Protein AF-A0AAD6YR42-F1 (afdb_monomer)

Sequence (110 aa):
MNEQLCRKCGLDLETPEHVFMLCDDPNTRAARWELREHLATDFRYALQLPVPRESASTVLRALIFHWDYVAPMARFIYAVAKAWQWFGNVLPTTFFEDEPGSDDDVDGTV

pLDDT: mean 81.68, std 19.81, range [39.56, 97.12]

Solvent-accessible surface area (backbone atoms only — not comparable to full-atom values): 6817 Å² total; per-residue (Å²): 131,89,83,52,56,21,83,74,71,66,78,49,68,59,38,71,41,35,59,69,51,58,44,79,34,68,67,37,43,50,38,48,52,54,44,30,51,51,34,37,71,80,66,70,38,81,66,69,78,85,48,53,79,90,45,22,58,58,54,51,48,56,44,67,74,32,76,89,34,41,65,60,46,51,52,35,52,45,58,44,54,48,73,35,62,54,94,86,41,65,58,74,83,72,86,76,65,79,76,91,75,82,83,78,79,81,82,78,82,130

Structure (mmCIF, N/CA/C/O backbone):
data_AF-A0AAD6YR42-F1
#
_entry.id   AF-A0AAD6YR42-F1
#
loop_
_atom_site.group_PDB
_atom_site.id
_atom_site.type_symbol
_atom_site.label_atom_id
_atom_site.label_alt_id
_atom_site.label_comp_id
_atom_site.label_asym_id
_atom_site.label_entity_id
_atom_site.label_seq_id
_atom_site.pdbx_PDB_ins_code
_atom_site.Cartn_x
_atom_site.Cartn_y
_atom_site.Cartn_z
_atom_site.occupancy
_atom_site.B_iso_or_equiv
_atom_site.auth_seq_id
_atom_site.auth_comp_id
_atom_site.auth_asym_id
_atom_site.auth_atom_id
_atom_site.pdbx_PDB_model_num
ATOM 1 N N . MET A 1 1 ? -8.832 -10.287 24.074 1.00 48.88 1 MET A N 1
ATOM 2 C CA . MET A 1 1 ? -7.618 -9.882 23.336 1.00 48.88 1 MET A CA 1
ATOM 3 C C . MET A 1 1 ? -7.594 -8.369 23.378 1.00 48.88 1 MET A C 1
ATOM 5 O O . MET A 1 1 ? -8.635 -7.791 23.107 1.00 48.88 1 MET A O 1
ATOM 9 N N . ASN A 1 2 ? -6.497 -7.737 23.800 1.00 60.69 2 ASN A N 1
ATOM 10 C CA . ASN A 1 2 ? -6.406 -6.280 23.699 1.00 60.69 2 ASN A CA 1
ATOM 11 C C . ASN A 1 2 ? -6.294 -5.930 22.217 1.00 60.69 2 ASN A C 1
ATOM 13 O O . ASN A 1 2 ? -5.347 -6.344 21.553 1.00 60.69 2 ASN A O 1
ATOM 17 N N . GLU A 1 3 ? -7.297 -5.230 21.711 1.00 81.12 3 GLU A N 1
ATOM 18 C CA . GLU A 1 3 ? -7.315 -4.702 20.357 1.00 81.12 3 GLU A CA 1
ATOM 19 C C . GLU A 1 3 ? -6.274 -3.584 20.253 1.00 81.12 3 GLU A C 1
ATOM 21 O O . GLU A 1 3 ? -6.358 -2.564 20.938 1.00 81.12 3 GLU A O 1
ATOM 26 N N . GLN A 1 4 ? -5.234 -3.814 19.452 1.00 86.44 4 GLN A N 1
ATOM 27 C CA . GLN A 1 4 ? -4.168 -2.844 19.241 1.00 86.44 4 GLN A CA 1
ATOM 28 C C . GLN A 1 4 ? -4.621 -1.796 18.221 1.00 86.44 4 GLN A C 1
ATOM 30 O O . GLN A 1 4 ? -5.036 -2.146 17.119 1.00 86.44 4 GLN A O 1
ATOM 35 N N . LEU A 1 5 ? -4.511 -0.510 18.566 1.00 91.12 5 LEU A N 1
ATOM 36 C CA . LEU A 1 5 ? -4.676 0.577 17.601 1.00 91.12 5 LEU A CA 1
ATOM 37 C C . LEU A 1 5 ? -3.518 0.585 16.599 1.00 91.12 5 LEU A C 1
ATOM 39 O O . LEU A 1 5 ? -2.378 0.265 16.941 1.00 91.12 5 LEU A O 1
ATOM 43 N N . CYS A 1 6 ? -3.821 0.990 15.369 1.00 90.88 6 CYS A N 1
ATOM 44 C CA . CYS A 1 6 ? -2.870 1.113 14.277 1.00 90.88 6 CYS A CA 1
ATOM 45 C C . CYS A 1 6 ? -1.668 1.968 14.686 1.00 90.88 6 CYS A C 1
ATOM 47 O O . CYS A 1 6 ? -1.812 3.152 14.986 1.00 90.88 6 CYS A O 1
ATOM 49 N N . ARG A 1 7 ? -0.461 1.401 14.618 1.00 87.69 7 ARG A N 1
ATOM 50 C CA . ARG A 1 7 ? 0.795 2.092 14.967 1.00 87.69 7 ARG A CA 1
ATOM 51 C C . ARG A 1 7 ? 1.158 3.241 14.024 1.00 87.69 7 ARG A C 1
ATOM 53 O O . ARG A 1 7 ? 2.139 3.935 14.267 1.00 87.69 7 ARG A O 1
ATOM 60 N N . LYS A 1 8 ? 0.419 3.410 12.925 1.00 87.81 8 LYS A N 1
ATOM 61 C CA . LYS A 1 8 ? 0.606 4.496 11.957 1.00 87.81 8 LYS A CA 1
ATOM 62 C C . LYS A 1 8 ? -0.249 5.710 12.289 1.00 87.81 8 LYS A C 1
ATOM 64 O O . LYS A 1 8 ? 0.283 6.802 12.421 1.00 87.81 8 LYS A O 1
ATOM 69 N N . CYS A 1 9 ? -1.560 5.521 12.434 1.00 90.44 9 CYS A N 1
ATOM 70 C CA . CYS A 1 9 ? -2.484 6.634 12.658 1.00 90.44 9 CYS A CA 1
ATOM 71 C C . CYS A 1 9 ? -2.956 6.768 14.111 1.00 90.44 9 CYS A C 1
ATOM 73 O O . CYS A 1 9 ? -3.349 7.856 14.511 1.00 90.44 9 CYS A O 1
ATOM 75 N N . GLY A 1 10 ? -2.952 5.689 14.897 1.00 89.69 10 GLY A N 1
ATOM 76 C CA . GLY A 1 10 ? -3.498 5.664 16.256 1.00 89.69 10 GLY A CA 1
ATOM 77 C C . GLY A 1 10 ? -5.025 5.801 16.340 1.00 89.69 10 GLY A C 1
ATOM 78 O O . GLY A 1 10 ? -5.532 6.047 17.429 1.00 89.69 10 GLY A O 1
ATOM 79 N N . LEU A 1 11 ? -5.757 5.673 15.223 1.00 89.69 11 LEU A N 1
ATOM 80 C CA . LEU A 1 11 ? -7.201 5.959 15.148 1.00 89.69 11 LEU A CA 1
ATOM 81 C C . LEU A 1 11 ? -8.083 4.715 14.968 1.00 89.69 11 LEU A C 1
ATOM 83 O O . LEU A 1 11 ? -9.149 4.629 15.567 1.00 89.69 11 LEU A O 1
ATOM 87 N N . ASP A 1 12 ? -7.655 3.761 14.142 1.00 92.12 12 ASP A N 1
ATOM 88 C CA . ASP A 1 12 ? -8.395 2.530 13.828 1.00 92.12 12 ASP A CA 1
ATOM 89 C C . ASP A 1 12 ? -7.703 1.298 14.434 1.00 92.12 12 ASP A C 1
ATOM 91 O O . ASP A 1 12 ? -6.529 1.346 14.809 1.00 92.12 12 ASP A O 1
ATOM 95 N N . LEU A 1 13 ? -8.412 0.164 14.460 1.00 93.38 13 LEU A N 1
ATOM 96 C CA . LEU A 1 13 ? -7.839 -1.146 14.777 1.00 93.38 13 LEU A CA 1
ATOM 97 C C . LEU A 1 13 ? -6.692 -1.503 13.814 1.00 93.38 13 LEU A C 1
ATOM 99 O O . LEU A 1 13 ? -6.815 -1.358 12.595 1.00 93.38 13 LEU A O 1
ATOM 103 N N . GLU A 1 14 ? -5.589 -2.018 14.356 1.00 91.56 14 GLU A N 1
ATOM 104 C CA . GLU A 1 14 ? -4.468 -2.526 13.570 1.00 91.56 14 GLU A CA 1
ATOM 105 C C . GLU A 1 14 ? -4.848 -3.846 12.889 1.00 91.56 14 GLU A C 1
ATOM 107 O O . GLU A 1 14 ? -4.846 -4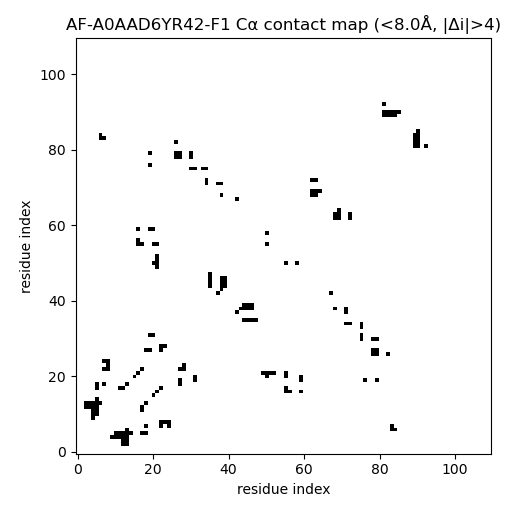.915 13.497 1.00 91.56 14 GLU A O 1
ATOM 112 N N . THR A 1 15 ? -5.154 -3.768 11.596 1.00 94.06 15 THR A N 1
ATOM 113 C CA . THR A 1 15 ? -5.287 -4.928 10.707 1.00 94.06 15 THR A CA 1
ATOM 114 C C . THR A 1 15 ? -4.414 -4.736 9.467 1.00 94.06 15 THR A C 1
ATOM 116 O O . THR A 1 15 ? -4.136 -3.588 9.101 1.00 94.06 15 THR A O 1
ATOM 119 N N . PRO A 1 16 ? -3.984 -5.811 8.779 1.00 93.62 16 PRO A N 1
ATOM 120 C CA . PRO A 1 16 ? -3.273 -5.684 7.507 1.00 93.62 16 PRO A CA 1
ATOM 121 C C . PRO A 1 16 ? -4.060 -4.860 6.483 1.00 93.62 16 PRO A C 1
ATOM 123 O O . PRO A 1 16 ? -3.493 -4.002 5.813 1.00 93.62 16 PRO A O 1
ATOM 126 N N . GLU A 1 17 ? -5.378 -5.056 6.401 1.00 95.62 17 GLU A N 1
ATOM 127 C CA . GLU A 1 17 ? -6.255 -4.267 5.538 1.00 95.62 17 GLU A CA 1
ATOM 128 C C . GLU A 1 17 ? -6.184 -2.782 5.874 1.00 95.62 17 GLU A C 1
ATOM 130 O O . GLU A 1 17 ? -6.034 -1.953 4.974 1.00 95.62 17 GLU A O 1
ATOM 135 N N . HIS A 1 18 ? -6.262 -2.441 7.163 1.00 95.69 18 HIS A N 1
ATOM 136 C CA . HIS A 1 18 ? -6.164 -1.057 7.579 1.00 95.69 18 HIS A CA 1
ATOM 137 C C . HIS A 1 18 ? -4.781 -0.493 7.254 1.00 95.69 18 HIS A C 1
ATOM 139 O O . HIS A 1 18 ? -4.688 0.465 6.494 1.00 95.69 18 HIS A O 1
ATOM 145 N N . VAL A 1 19 ? -3.712 -1.103 7.771 1.00 94.56 19 VAL A N 1
ATOM 146 C CA . VAL A 1 19 ? -2.340 -0.600 7.624 1.00 94.56 19 VAL A CA 1
ATOM 147 C C . VAL A 1 19 ? -1.968 -0.434 6.157 1.00 94.56 19 VAL A C 1
ATOM 149 O O . VAL A 1 19 ? -1.476 0.620 5.782 1.00 94.56 19 VAL A O 1
ATOM 152 N N . PHE A 1 20 ? -2.223 -1.431 5.313 1.00 95.19 20 PHE A N 1
ATOM 153 C CA . PHE A 1 20 ? -1.732 -1.404 3.940 1.00 95.19 20 PHE A CA 1
ATOM 154 C C . PHE A 1 20 ? -2.687 -0.705 2.977 1.00 95.19 20 PHE A C 1
ATOM 156 O O . PHE A 1 20 ? -2.224 0.046 2.123 1.00 95.19 20 PHE A O 1
ATOM 163 N N . MET A 1 21 ? -4.004 -0.874 3.112 1.00 96.06 21 MET A N 1
ATOM 164 C CA . MET A 1 21 ? -4.946 -0.405 2.087 1.00 96.06 21 MET A CA 1
ATOM 165 C C . MET A 1 21 ? -5.722 0.855 2.480 1.00 96.06 21 MET A C 1
ATOM 167 O O . MET A 1 21 ? -6.118 1.604 1.588 1.00 96.06 21 MET A O 1
ATOM 171 N N . LEU A 1 22 ? -5.935 1.110 3.777 1.00 96.25 22 LEU A N 1
ATOM 172 C CA . LEU A 1 22 ? -6.888 2.134 4.239 1.00 96.25 22 LEU A CA 1
ATOM 173 C C . LEU A 1 22 ? -6.264 3.272 5.051 1.00 96.25 22 LEU A C 1
ATOM 175 O O . LEU A 1 22 ? -6.826 4.361 5.093 1.00 96.25 22 LEU A O 1
ATOM 179 N N . CYS A 1 23 ? -5.132 3.041 5.712 1.00 94.88 23 CYS A N 1
ATOM 180 C CA . CYS A 1 23 ? -4.546 3.993 6.648 1.00 94.88 23 CYS A CA 1
ATOM 181 C C . CYS A 1 23 ? -4.108 5.268 5.920 1.00 94.88 23 CYS A C 1
ATOM 183 O O . CYS A 1 23 ? -3.369 5.185 4.937 1.00 94.88 23 CYS A O 1
ATOM 185 N N . ASP A 1 24 ? -4.542 6.436 6.394 1.00 94.00 24 ASP A N 1
ATOM 186 C CA . ASP A 1 24 ? -4.239 7.737 5.773 1.00 94.00 24 ASP A CA 1
ATOM 187 C C . ASP A 1 24 ? -2.970 8.406 6.332 1.00 94.00 24 ASP A C 1
ATOM 189 O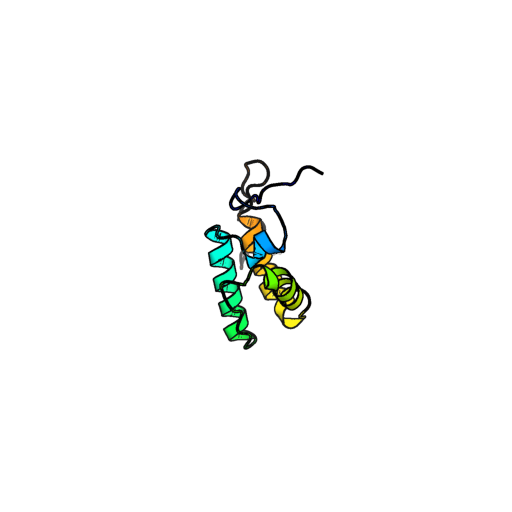 O . ASP A 1 24 ? -2.704 9.579 6.075 1.00 94.00 24 ASP A O 1
ATOM 193 N N . ASP A 1 25 ? -2.158 7.652 7.081 1.00 93.75 25 ASP A N 1
ATOM 194 C CA . ASP A 1 25 ? -0.804 8.071 7.445 1.00 93.75 25 ASP A CA 1
ATOM 195 C C . ASP A 1 25 ? -0.030 8.516 6.184 1.00 93.75 25 ASP A C 1
ATOM 197 O O . ASP A 1 25 ? -0.005 7.766 5.200 1.00 93.75 25 ASP A O 1
ATOM 201 N N . PRO A 1 26 ? 0.610 9.703 6.181 1.00 92.00 26 PRO A N 1
ATOM 202 C CA . PRO A 1 26 ? 1.246 10.262 4.990 1.00 92.00 26 PRO A CA 1
ATOM 203 C C . PRO A 1 26 ? 2.242 9.322 4.305 1.00 92.00 26 PRO A C 1
ATOM 205 O O . PRO A 1 26 ? 2.221 9.215 3.078 1.00 92.00 26 PRO A O 1
ATOM 208 N N . ASN A 1 27 ? 3.064 8.605 5.080 1.00 91.50 27 ASN A N 1
ATOM 209 C CA . ASN A 1 27 ? 4.064 7.678 4.539 1.00 91.50 27 ASN A CA 1
ATOM 210 C C . ASN A 1 27 ? 3.396 6.472 3.877 1.00 91.50 27 ASN A C 1
ATOM 212 O O . ASN A 1 27 ? 3.747 6.074 2.769 1.00 91.50 27 ASN A O 1
ATOM 216 N N . THR A 1 28 ? 2.388 5.915 4.543 1.00 94.00 28 THR A N 1
ATOM 217 C CA . THR A 1 28 ? 1.609 4.792 4.019 1.00 94.00 28 THR A CA 1
ATOM 218 C C . THR A 1 28 ? 0.852 5.182 2.749 1.00 94.00 28 THR A C 1
ATOM 220 O O . THR A 1 28 ? 0.817 4.425 1.777 1.00 94.00 28 THR A O 1
ATOM 223 N N . ARG A 1 29 ? 0.271 6.387 2.720 1.00 95.19 29 ARG A N 1
ATOM 224 C CA . ARG A 1 29 ? -0.404 6.920 1.537 1.00 95.19 29 ARG A CA 1
ATOM 225 C C . ARG A 1 29 ? 0.567 7.094 0.373 1.00 95.19 29 ARG A C 1
ATOM 227 O O . ARG A 1 29 ? 0.240 6.637 -0.717 1.00 95.19 29 ARG A O 1
ATOM 234 N N . ALA A 1 30 ? 1.731 7.705 0.591 1.00 94.75 30 ALA A N 1
ATOM 235 C CA . ALA A 1 30 ? 2.752 7.874 -0.445 1.00 94.75 30 ALA A CA 1
ATOM 236 C C . ALA A 1 30 ? 3.196 6.520 -1.025 1.00 94.75 30 ALA A C 1
ATOM 238 O O . ALA A 1 30 ? 3.111 6.318 -2.234 1.00 94.75 30 ALA A O 1
ATOM 239 N N . ALA A 1 31 ? 3.510 5.548 -0.162 1.00 95.75 31 ALA A N 1
ATOM 240 C CA . ALA A 1 31 ? 3.897 4.202 -0.584 1.00 95.75 31 ALA A CA 1
ATOM 241 C C . ALA A 1 31 ? 2.802 3.497 -1.414 1.00 95.75 31 ALA A C 1
ATOM 243 O O . ALA A 1 31 ? 3.106 2.787 -2.372 1.00 95.75 31 ALA A O 1
ATOM 244 N N . ARG A 1 32 ? 1.511 3.708 -1.101 1.00 96.44 32 ARG A N 1
ATOM 245 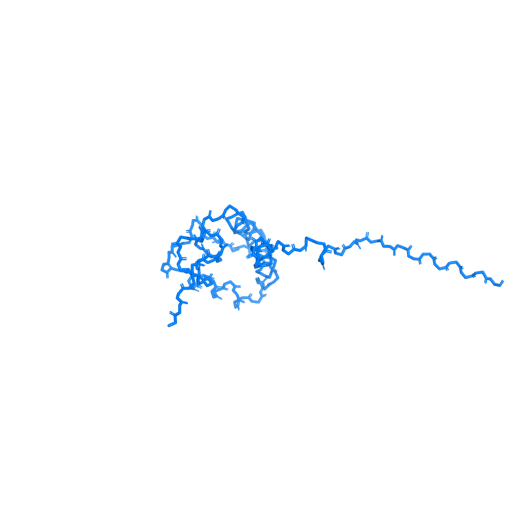C CA . ARG A 1 32 ? 0.405 3.188 -1.929 1.00 96.44 32 ARG A CA 1
ATOM 246 C C . ARG A 1 32 ? 0.346 3.831 -3.315 1.00 96.44 32 ARG A C 1
ATOM 248 O O . ARG A 1 32 ? 0.013 3.140 -4.277 1.00 96.44 32 ARG A O 1
ATOM 255 N N . TRP A 1 33 ? 0.615 5.133 -3.423 1.00 96.56 33 TRP A N 1
ATOM 256 C CA . TRP A 1 33 ? 0.650 5.817 -4.720 1.00 96.56 33 TRP A CA 1
ATOM 257 C C . TRP A 1 33 ? 1.807 5.311 -5.584 1.00 96.56 33 TRP A C 1
ATOM 259 O O . TRP A 1 33 ? 1.575 4.992 -6.747 1.00 96.56 33 TRP A O 1
ATOM 269 N N . GLU A 1 34 ? 2.993 5.121 -5.003 1.00 96.06 34 GLU A N 1
ATOM 270 C CA . GLU A 1 34 ? 4.143 4.519 -5.694 1.00 96.06 34 GLU A CA 1
ATOM 271 C C . GLU A 1 34 ? 3.852 3.084 -6.155 1.00 96.06 34 GLU A C 1
ATOM 273 O O . GLU A 1 34 ? 4.133 2.718 -7.296 1.00 96.06 34 GLU A O 1
ATOM 278 N N . LEU A 1 35 ? 3.226 2.264 -5.299 1.00 97.00 35 LEU A N 1
ATOM 279 C CA . LEU A 1 35 ? 2.785 0.921 -5.679 1.00 97.00 35 LEU A CA 1
ATOM 280 C C . LEU A 1 35 ? 1.824 0.973 -6.874 1.00 97.00 35 LEU A C 1
ATOM 282 O O . LEU A 1 35 ? 1.981 0.205 -7.820 1.00 97.00 35 LEU A O 1
ATOM 286 N N . ARG A 1 36 ? 0.836 1.878 -6.851 1.00 97.12 36 ARG A N 1
ATOM 287 C CA . ARG A 1 36 ? -0.110 2.051 -7.962 1.00 97.12 36 ARG A CA 1
ATOM 288 C C . ARG A 1 36 ? 0.613 2.395 -9.263 1.00 97.12 36 ARG A C 1
ATOM 290 O O . ARG A 1 36 ? 0.247 1.860 -10.304 1.00 97.12 36 ARG A O 1
ATOM 297 N N . GLU A 1 37 ? 1.601 3.280 -9.214 1.00 96.38 37 GLU A N 1
ATOM 298 C CA . GLU A 1 37 ? 2.355 3.709 -10.396 1.00 96.38 37 GLU A CA 1
ATOM 299 C C . GLU A 1 37 ? 3.210 2.584 -10.980 1.00 96.38 37 GLU A C 1
ATOM 301 O O . GLU A 1 37 ? 3.158 2.358 -12.192 1.00 96.38 37 GLU A O 1
ATOM 306 N N . HIS A 1 38 ? 3.906 1.816 -10.137 1.00 95.38 38 HIS A N 1
ATOM 307 C CA . HIS A 1 38 ? 4.635 0.623 -10.581 1.00 95.38 38 HIS A CA 1
ATOM 308 C C . HIS A 1 38 ? 3.698 -0.421 -11.198 1.00 95.38 38 HIS A C 1
ATOM 310 O O . HIS A 1 38 ? 3.950 -0.918 -12.293 1.00 95.38 38 HIS A O 1
ATOM 316 N N . LEU A 1 39 ? 2.575 -0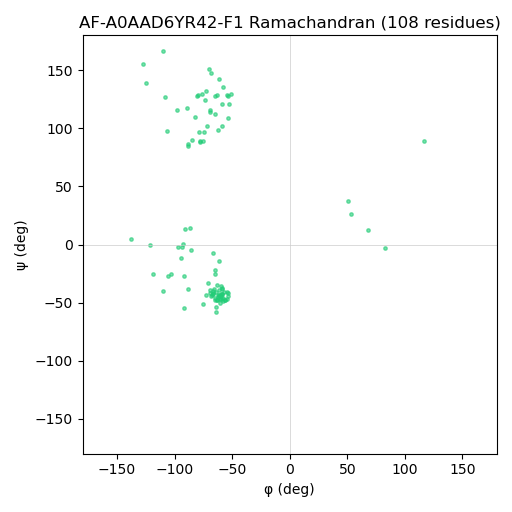.719 -10.537 1.00 96.38 39 LEU A N 1
ATOM 317 C CA . LEU A 1 39 ? 1.590 -1.673 -11.049 1.00 96.38 39 LEU A CA 1
ATOM 318 C C . LEU A 1 39 ? 0.995 -1.234 -12.394 1.00 96.38 39 LEU A C 1
ATOM 320 O O . LEU A 1 39 ? 0.815 -2.060 -13.291 1.00 96.38 39 LEU A O 1
ATOM 324 N N . ALA A 1 40 ? 0.725 0.061 -12.563 1.00 95.62 40 ALA A N 1
ATOM 325 C CA . ALA A 1 40 ? 0.193 0.596 -13.809 1.00 95.62 40 ALA A CA 1
ATOM 326 C C . ALA A 1 40 ? 1.220 0.547 -14.950 1.00 95.62 40 ALA A C 1
ATOM 328 O O . ALA A 1 40 ? 0.862 0.185 -16.071 1.00 95.62 40 ALA A O 1
ATOM 329 N N . THR A 1 41 ? 2.478 0.891 -14.664 1.00 94.44 41 THR A N 1
ATOM 330 C CA . THR A 1 41 ? 3.541 1.013 -15.673 1.00 94.44 41 THR A CA 1
ATOM 331 C C . THR A 1 41 ? 4.043 -0.350 -16.133 1.00 94.44 41 THR A C 1
ATOM 333 O O . THR A 1 41 ? 4.049 -0.633 -17.332 1.00 94.44 41 THR A O 1
ATOM 336 N N . ASP A 1 42 ? 4.392 -1.216 -15.185 1.00 93.31 42 ASP A N 1
ATOM 337 C CA . ASP A 1 42 ? 5.121 -2.451 -15.482 1.00 93.31 42 ASP A CA 1
ATOM 338 C C . ASP A 1 42 ? 4.177 -3.634 -15.723 1.00 93.31 42 ASP A C 1
ATOM 340 O O . ASP A 1 42 ? 4.489 -4.550 -16.483 1.00 93.31 42 ASP A O 1
ATOM 344 N N . PHE A 1 43 ? 2.985 -3.593 -15.118 1.00 92.19 43 PHE A N 1
ATOM 345 C CA . PHE A 1 43 ? 2.052 -4.721 -15.105 1.00 92.19 43 PHE A CA 1
ATOM 346 C C . PHE A 1 43 ? 0.686 -4.406 -15.722 1.00 92.19 43 PHE A C 1
ATOM 348 O O . PHE A 1 43 ? -0.182 -5.278 -15.778 1.00 92.19 43 PHE A O 1
ATOM 355 N N . ARG A 1 44 ? 0.470 -3.168 -16.197 1.00 92.88 44 ARG A N 1
ATOM 356 C CA . ARG A 1 44 ? -0.819 -2.682 -16.732 1.00 92.88 44 ARG A CA 1
ATOM 357 C C . ARG A 1 44 ? -1.993 -2.894 -15.766 1.00 92.88 44 ARG A C 1
ATOM 359 O O . ARG A 1 44 ? -3.145 -2.987 -16.193 1.00 92.88 44 ARG A O 1
ATOM 366 N N . TYR A 1 45 ? -1.713 -2.955 -14.466 1.00 92.38 45 TYR A N 1
ATOM 367 C CA . TYR A 1 45 ? -2.712 -3.135 -13.424 1.00 92.38 45 TYR A CA 1
ATOM 368 C C . TYR A 1 45 ? -3.095 -1.786 -12.812 1.00 92.38 45 TYR A C 1
ATOM 370 O O . TYR A 1 45 ? -2.289 -1.107 -12.176 1.00 92.38 45 TYR A O 1
ATOM 378 N N . ALA A 1 46 ? -4.358 -1.396 -12.979 1.00 92.44 46 ALA A N 1
ATOM 379 C CA . ALA A 1 46 ? -4.882 -0.139 -12.458 1.00 92.44 46 ALA A CA 1
ATOM 380 C C . ALA A 1 46 ? -5.420 -0.308 -11.027 1.00 92.44 46 ALA A C 1
ATOM 382 O O . ALA A 1 46 ? -6.618 -0.530 -10.825 1.00 92.44 46 ALA A O 1
ATOM 383 N N . LEU A 1 47 ? -4.544 -0.170 -10.026 1.00 94.31 47 LEU A N 1
ATOM 384 C CA . LEU A 1 47 ? -4.959 -0.134 -8.621 1.00 94.31 47 LEU A CA 1
ATOM 385 C C . LEU A 1 47 ? -5.814 1.119 -8.352 1.00 94.31 47 LEU A C 1
ATOM 387 O O . LEU A 1 47 ? -5.324 2.248 -8.391 1.00 94.31 47 LEU A O 1
ATOM 391 N N . GLN A 1 48 ? -7.099 0.914 -8.066 1.00 93.50 48 GLN A N 1
ATOM 392 C CA . GLN A 1 48 ? -8.022 1.996 -7.725 1.00 93.50 48 GLN A CA 1
ATOM 393 C C . GLN A 1 48 ? -7.741 2.503 -6.308 1.00 93.50 48 GLN A C 1
ATOM 395 O O . GLN A 1 48 ? -7.761 1.724 -5.357 1.00 93.50 48 GLN A O 1
ATOM 400 N N . LEU A 1 49 ? -7.493 3.807 -6.174 1.00 91.62 49 LEU A N 1
ATOM 401 C CA . LEU A 1 49 ? -7.297 4.488 -4.894 1.00 91.62 49 LEU A CA 1
ATOM 402 C C . LEU A 1 49 ? -8.290 5.662 -4.780 1.00 91.62 49 LEU A C 1
ATOM 404 O O . LEU A 1 49 ? -8.460 6.385 -5.763 1.00 91.62 49 LEU A O 1
ATOM 408 N N . PRO A 1 50 ? -8.902 5.898 -3.604 1.00 91.50 50 PRO A N 1
ATOM 409 C CA . PRO A 1 50 ? -8.797 5.094 -2.384 1.00 91.50 50 PRO A CA 1
ATOM 410 C C . PRO A 1 50 ? -9.505 3.736 -2.519 1.00 91.50 50 PRO A C 1
ATOM 412 O O . PRO A 1 50 ? -10.477 3.601 -3.257 1.00 91.50 50 PRO A O 1
ATOM 415 N N . VAL A 1 51 ? -9.020 2.724 -1.792 1.00 94.31 51 VAL A N 1
ATOM 416 C CA . VAL A 1 51 ? -9.668 1.405 -1.760 1.00 94.31 51 VAL A CA 1
ATOM 417 C C . VAL A 1 51 ? -10.866 1.452 -0.806 1.00 94.31 51 VAL A C 1
ATOM 419 O O . VAL A 1 51 ? -10.693 1.867 0.342 1.00 94.31 51 VAL A O 1
ATOM 422 N N . PRO A 1 52 ? -12.066 1.012 -1.224 1.00 94.44 52 PRO A N 1
ATOM 423 C CA . PRO A 1 52 ? -13.206 0.890 -0.320 1.00 94.44 52 PRO A CA 1
ATOM 424 C C . PRO A 1 52 ? -12.921 -0.101 0.816 1.00 94.44 52 PRO A C 1
ATOM 426 O O . PRO A 1 52 ? -12.294 -1.141 0.595 1.00 94.44 52 PRO A O 1
ATOM 429 N N . ARG A 1 53 ? -13.394 0.187 2.035 1.00 93.62 53 ARG A N 1
ATOM 430 C CA . ARG A 1 53 ? -13.092 -0.614 3.240 1.00 93.62 53 ARG A CA 1
ATOM 431 C C . ARG A 1 53 ? -13.498 -2.080 3.073 1.00 93.62 53 ARG A C 1
ATOM 433 O O . ARG A 1 53 ? -12.740 -2.974 3.434 1.00 93.62 53 ARG A O 1
ATOM 440 N N . GLU A 1 54 ? -14.652 -2.323 2.471 1.00 95.88 54 GLU A N 1
ATOM 441 C CA . GLU A 1 54 ? -15.204 -3.638 2.148 1.00 95.88 54 GLU A CA 1
ATOM 442 C C . GLU A 1 54 ? -14.3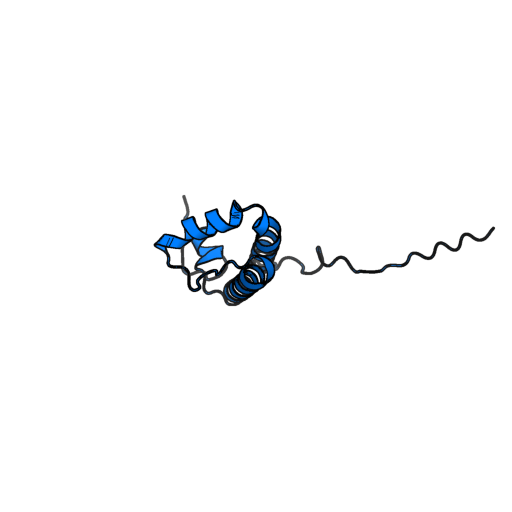77 -4.414 1.112 1.00 95.88 54 GLU A C 1
ATOM 444 O O . GLU A 1 54 ? -14.386 -5.643 1.101 1.00 95.88 54 GLU A O 1
ATOM 449 N N . SER A 1 55 ? -13.625 -3.707 0.266 1.00 95.81 55 SER A N 1
ATOM 450 C CA . SER A 1 55 ? -12.784 -4.300 -0.778 1.00 95.81 55 SER A CA 1
ATOM 451 C C . SER A 1 55 ? -11.333 -4.496 -0.337 1.00 95.81 55 SER A C 1
ATOM 453 O O . SER A 1 55 ? -10.581 -5.190 -1.018 1.00 95.81 55 SER A O 1
ATOM 455 N N . ALA A 1 56 ? -10.926 -3.918 0.798 1.00 96.06 56 ALA A N 1
ATOM 456 C CA . ALA A 1 56 ? -9.533 -3.873 1.237 1.00 96.06 56 ALA A CA 1
ATOM 457 C C . ALA A 1 56 ? -8.879 -5.258 1.313 1.00 96.06 56 ALA A C 1
ATOM 459 O O . ALA A 1 56 ? -7.793 -5.454 0.770 1.00 96.06 56 ALA A O 1
ATOM 460 N N . SER A 1 57 ? -9.560 -6.233 1.924 1.00 96.50 57 SER A N 1
ATOM 461 C CA . SER A 1 57 ? -9.035 -7.600 2.050 1.00 96.50 57 SER A CA 1
ATOM 462 C C . SER A 1 57 ? -8.918 -8.287 0.688 1.00 96.50 57 SER A C 1
ATOM 464 O O . SER A 1 57 ? -7.908 -8.923 0.396 1.00 96.50 57 SER A O 1
ATOM 466 N N . THR A 1 58 ? -9.916 -8.116 -0.183 1.00 96.69 58 THR A N 1
ATOM 467 C CA . THR A 1 58 ? -9.919 -8.692 -1.536 1.00 96.69 58 THR A CA 1
ATOM 468 C C . THR A 1 58 ? -8.776 -8.139 -2.378 1.00 96.69 58 THR A C 1
ATOM 470 O O . THR A 1 58 ? -8.035 -8.912 -2.981 1.00 96.69 58 THR A O 1
ATOM 473 N N . VAL A 1 59 ? -8.593 -6.816 -2.383 1.00 96.19 59 VAL A N 1
ATOM 474 C CA . VAL A 1 59 ? -7.511 -6.166 -3.132 1.00 96.19 59 VAL A CA 1
ATOM 475 C C . VAL A 1 59 ? -6.152 -6.571 -2.569 1.00 96.19 59 VAL A C 1
ATOM 477 O O . VAL A 1 59 ? -5.276 -6.960 -3.335 1.00 96.19 59 VAL A O 1
ATOM 480 N N . LEU A 1 60 ? -5.977 -6.553 -1.244 1.00 96.06 60 LEU A N 1
ATOM 481 C CA . LEU A 1 60 ? -4.713 -6.939 -0.617 1.00 96.06 60 LEU A CA 1
ATOM 482 C C . LEU A 1 60 ? -4.337 -8.390 -0.947 1.00 96.06 60 LEU A C 1
ATOM 484 O O . LEU A 1 60 ? -3.198 -8.662 -1.314 1.00 96.06 60 LEU A O 1
ATOM 488 N N . ARG A 1 61 ? -5.298 -9.320 -0.882 1.00 95.56 61 ARG A N 1
ATOM 489 C CA . ARG A 1 61 ? -5.081 -10.721 -1.274 1.00 95.56 61 ARG A CA 1
ATOM 490 C C . ARG A 1 61 ? -4.725 -10.845 -2.751 1.00 95.56 61 ARG A C 1
ATOM 492 O O . ARG A 1 61 ? -3.782 -11.558 -3.070 1.00 95.56 61 ARG A O 1
ATOM 499 N N . ALA A 1 62 ? -5.438 -10.147 -3.634 1.00 94.25 62 ALA A N 1
ATOM 500 C CA . ALA A 1 62 ? -5.139 -10.159 -5.064 1.00 94.25 62 ALA A CA 1
ATOM 501 C C . ALA A 1 62 ? -3.711 -9.671 -5.348 1.00 94.25 62 ALA A C 1
ATOM 503 O O . ALA A 1 62 ? -3.032 -10.242 -6.191 1.00 94.25 62 ALA A O 1
ATOM 504 N N . LEU A 1 63 ? -3.237 -8.665 -4.611 1.00 95.25 63 LEU A N 1
ATOM 505 C CA . LEU A 1 63 ? -1.879 -8.151 -4.753 1.00 95.25 63 LEU A CA 1
ATOM 506 C C . LEU A 1 63 ? -0.813 -9.106 -4.196 1.00 95.25 63 LEU A C 1
ATOM 508 O O . LEU A 1 63 ? 0.202 -9.323 -4.845 1.00 95.25 63 LEU A O 1
ATOM 512 N N . ILE A 1 64 ? -1.038 -9.692 -3.016 1.00 93.88 64 ILE A N 1
ATOM 513 C CA . ILE A 1 64 ? -0.069 -10.591 -2.365 1.00 93.88 64 ILE A CA 1
ATOM 514 C C . ILE A 1 64 ? 0.073 -11.921 -3.116 1.00 93.88 64 ILE A C 1
ATOM 516 O O . ILE A 1 64 ? 1.173 -12.460 -3.206 1.00 93.88 64 ILE A O 1
ATOM 520 N N . PHE A 1 65 ? -1.030 -12.469 -3.631 1.00 92.56 65 PHE A N 1
ATOM 521 C CA . PHE A 1 65 ? -1.042 -13.801 -4.243 1.00 92.56 65 PHE A CA 1
ATOM 522 C C . PHE A 1 65 ? -0.808 -13.799 -5.757 1.00 92.56 65 PHE A C 1
ATOM 524 O O . PHE A 1 65 ? -0.788 -14.869 -6.366 1.00 92.56 65 PHE A O 1
ATOM 531 N N . HIS A 1 66 ? -0.610 -12.635 -6.375 1.00 93.31 66 HIS A N 1
ATOM 532 C CA . HIS A 1 66 ? -0.236 -12.557 -7.781 1.00 93.31 66 HIS A CA 1
ATOM 533 C C . HIS A 1 66 ? 1.286 -12.583 -7.919 1.00 93.31 66 HIS A C 1
ATOM 535 O O . HIS A 1 66 ? 1.973 -11.680 -7.445 1.00 93.31 66 HIS A O 1
ATOM 541 N N . TRP A 1 67 ? 1.810 -13.611 -8.590 1.00 92.69 67 TRP A N 1
ATOM 542 C CA . TRP A 1 67 ? 3.252 -13.859 -8.694 1.00 92.69 67 TRP A CA 1
ATOM 543 C C . TRP A 1 67 ? 4.036 -12.643 -9.203 1.00 92.69 67 TRP A C 1
ATOM 545 O O . TRP A 1 67 ? 5.034 -12.248 -8.603 1.00 92.69 67 TRP A O 1
ATOM 555 N N . ASP A 1 68 ? 3.523 -11.989 -10.243 1.00 94.06 68 ASP A N 1
ATOM 556 C CA . ASP A 1 68 ? 4.192 -10.835 -10.848 1.00 94.06 68 ASP A CA 1
ATOM 557 C C . ASP A 1 68 ? 4.284 -9.629 -9.895 1.00 94.06 68 ASP A C 1
ATOM 559 O O . ASP A 1 68 ? 5.154 -8.776 -10.045 1.00 94.06 68 ASP A O 1
ATOM 563 N N . TYR A 1 69 ? 3.423 -9.560 -8.874 1.00 94.94 69 TYR A N 1
ATOM 564 C CA . TYR A 1 69 ? 3.349 -8.416 -7.962 1.00 94.94 69 TYR A CA 1
ATOM 565 C C . TYR A 1 69 ? 4.142 -8.632 -6.674 1.00 94.94 69 TYR A C 1
ATOM 567 O O . TYR A 1 69 ? 4.233 -7.716 -5.859 1.00 94.94 69 TYR A O 1
ATOM 575 N N . VAL A 1 70 ? 4.759 -9.802 -6.484 1.00 93.19 70 VAL A N 1
ATOM 576 C CA . VAL A 1 70 ? 5.500 -10.131 -5.257 1.00 93.19 70 VAL A CA 1
ATOM 577 C C . VAL A 1 70 ? 6.598 -9.104 -4.978 1.00 93.19 70 VAL A C 1
ATOM 579 O O . VAL A 1 70 ? 6.682 -8.581 -3.867 1.00 93.19 70 VAL A O 1
ATOM 582 N N . ALA A 1 71 ? 7.410 -8.765 -5.983 1.00 93.12 71 ALA A N 1
ATOM 583 C CA . ALA A 1 71 ? 8.494 -7.796 -5.833 1.00 93.12 71 ALA A CA 1
ATOM 584 C C . ALA A 1 71 ? 8.000 -6.371 -5.493 1.00 93.12 71 ALA A C 1
ATOM 586 O O . ALA A 1 71 ? 8.452 -5.823 -4.480 1.00 93.12 71 ALA A O 1
ATOM 587 N N . PRO A 1 72 ? 7.074 -5.749 -6.255 1.00 95.56 72 PRO A N 1
ATOM 588 C CA . PRO A 1 72 ? 6.558 -4.428 -5.895 1.00 95.56 72 PRO A CA 1
ATOM 589 C C . PRO A 1 72 ? 5.801 -4.439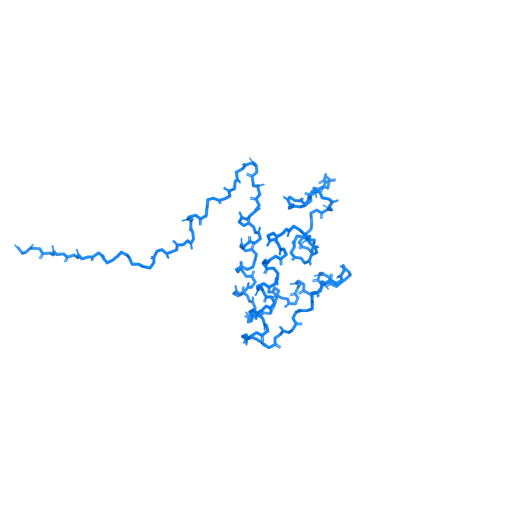 -4.560 1.00 95.56 72 PRO A C 1
ATOM 591 O O . PRO A 1 72 ? 5.937 -3.495 -3.782 1.00 95.56 72 PRO A O 1
ATOM 594 N N . MET A 1 73 ? 5.084 -5.520 -4.229 1.00 95.81 73 MET A N 1
ATOM 595 C CA . MET A 1 73 ? 4.424 -5.652 -2.928 1.00 95.81 73 MET A CA 1
ATOM 596 C C . MET A 1 73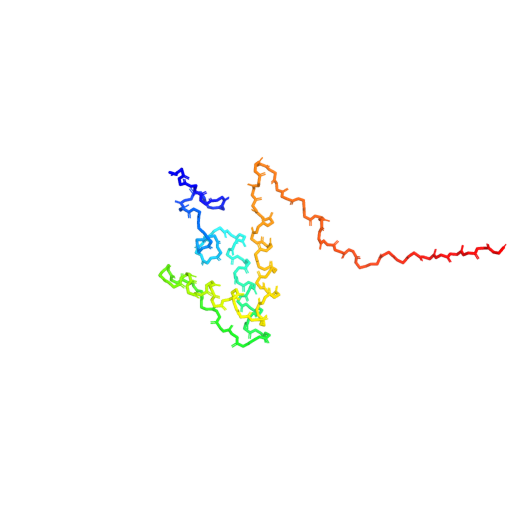 ? 5.409 -5.752 -1.767 1.00 95.81 73 MET A C 1
ATOM 598 O O . MET A 1 73 ? 5.181 -5.125 -0.735 1.00 95.81 73 MET A O 1
ATOM 602 N N . ALA A 1 74 ? 6.514 -6.483 -1.915 1.00 94.25 74 ALA A N 1
ATOM 603 C CA . ALA A 1 74 ? 7.546 -6.560 -0.884 1.00 94.25 74 ALA A CA 1
ATOM 604 C C . ALA A 1 74 ? 8.174 -5.184 -0.614 1.00 94.25 74 ALA A C 1
ATOM 606 O O . ALA A 1 74 ? 8.310 -4.789 0.545 1.00 94.25 74 ALA A O 1
ATOM 607 N N . ARG A 1 75 ? 8.482 -4.418 -1.672 1.00 94.25 75 ARG A N 1
ATOM 608 C CA . ARG A 1 75 ? 8.990 -3.039 -1.552 1.00 94.25 75 ARG A CA 1
ATOM 609 C C . ARG A 1 75 ? 7.986 -2.123 -0.861 1.00 94.25 75 ARG A C 1
ATOM 611 O O . ARG A 1 75 ? 8.358 -1.379 0.041 1.00 94.25 75 ARG A O 1
ATOM 618 N N . PHE A 1 76 ? 6.715 -2.218 -1.243 1.00 95.19 76 PHE A N 1
ATOM 619 C CA . PHE A 1 76 ? 5.635 -1.463 -0.619 1.00 95.19 76 PHE A CA 1
ATOM 620 C C . PHE A 1 76 ? 5.494 -1.788 0.877 1.00 95.19 76 PHE A C 1
ATOM 622 O O . PHE A 1 76 ? 5.499 -0.880 1.708 1.00 95.19 76 PHE A O 1
ATOM 629 N N . ILE A 1 77 ? 5.428 -3.074 1.241 1.00 93.81 77 ILE A N 1
ATOM 630 C CA . ILE A 1 77 ? 5.339 -3.509 2.642 1.00 93.81 77 ILE A CA 1
ATOM 631 C C . ILE A 1 77 ? 6.553 -3.014 3.428 1.00 93.81 77 ILE A C 1
ATOM 633 O O . ILE A 1 77 ? 6.388 -2.505 4.535 1.00 93.81 77 ILE A O 1
ATOM 637 N N . TYR A 1 78 ? 7.755 -3.109 2.853 1.00 91.06 78 TYR A N 1
ATOM 638 C CA . TYR A 1 78 ? 8.970 -2.590 3.471 1.00 91.06 78 TYR A CA 1
ATOM 639 C C . TYR A 1 78 ? 8.899 -1.075 3.694 1.00 91.06 78 TYR A C 1
ATOM 641 O O . TYR A 1 78 ? 9.165 -0.626 4.803 1.00 91.06 78 TYR A O 1
ATOM 649 N N . ALA A 1 79 ? 8.478 -0.286 2.702 1.00 91.00 79 ALA A N 1
ATOM 650 C CA . ALA A 1 79 ? 8.337 1.165 2.841 1.00 91.00 79 ALA A CA 1
ATOM 651 C C . ALA A 1 79 ? 7.355 1.544 3.964 1.00 91.00 79 ALA A C 1
ATOM 653 O O . ALA A 1 79 ? 7.644 2.410 4.796 1.00 91.00 79 ALA A O 1
ATOM 654 N N . VAL A 1 80 ? 6.220 0.840 4.052 1.00 91.69 80 VAL A N 1
ATOM 655 C CA . VAL A 1 80 ? 5.249 1.029 5.137 1.00 91.69 80 VAL A CA 1
ATOM 656 C C . VAL A 1 80 ? 5.858 0.624 6.484 1.00 91.69 80 VAL A C 1
ATOM 658 O O . VAL A 1 80 ? 5.791 1.399 7.439 1.00 91.69 80 VAL A O 1
ATOM 661 N N . ALA A 1 81 ? 6.495 -0.543 6.578 1.00 87.69 81 ALA A N 1
ATOM 662 C CA . ALA A 1 81 ? 7.041 -1.075 7.826 1.00 87.69 81 ALA A CA 1
ATOM 663 C C . ALA A 1 81 ? 8.282 -0.318 8.331 1.00 87.69 81 ALA A C 1
ATOM 665 O O . ALA A 1 81 ? 8.448 -0.165 9.537 1.00 87.69 81 ALA A O 1
ATOM 666 N N . LYS A 1 82 ? 9.128 0.211 7.440 1.00 82.69 82 LYS A N 1
ATOM 667 C CA . LYS A 1 82 ? 10.320 1.007 7.784 1.00 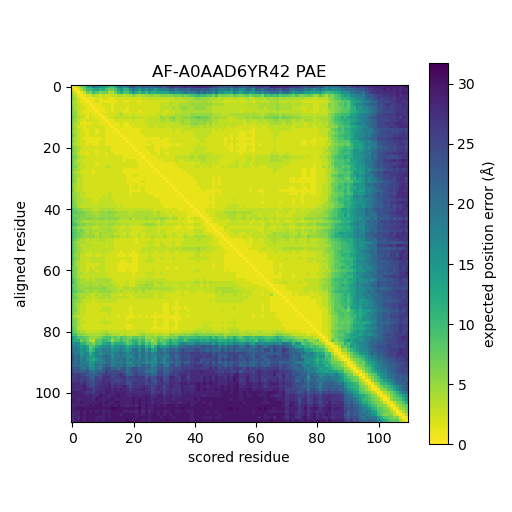82.69 82 LYS A CA 1
ATOM 668 C C . LYS A 1 82 ? 9.955 2.242 8.601 1.00 82.69 82 LYS A C 1
ATOM 670 O O . LYS A 1 82 ? 10.644 2.602 9.548 1.00 82.69 82 LYS A O 1
ATOM 675 N N . ALA A 1 83 ? 8.823 2.854 8.267 1.00 73.50 83 ALA A N 1
ATOM 676 C CA . ALA A 1 83 ? 8.277 3.989 8.994 1.00 73.50 83 ALA A CA 1
ATOM 677 C C . ALA A 1 83 ? 7.393 3.572 10.189 1.00 73.50 83 ALA A C 1
ATOM 679 O O . ALA A 1 83 ? 6.604 4.388 10.668 1.00 73.50 83 ALA A O 1
ATOM 680 N N . TRP A 1 84 ? 7.413 2.311 10.639 1.00 73.94 84 TRP A N 1
ATOM 681 C CA . TRP A 1 84 ? 6.815 1.959 11.926 1.00 73.94 84 TRP A CA 1
ATOM 682 C C . TRP A 1 84 ? 7.731 2.405 13.058 1.00 73.94 84 TRP A C 1
ATOM 684 O O . TRP A 1 84 ? 8.909 2.060 13.106 1.00 73.94 84 TRP A O 1
ATOM 694 N N . GLN A 1 85 ? 7.157 3.114 14.024 1.00 60.47 85 GLN A N 1
ATOM 695 C CA . GLN A 1 85 ? 7.807 3.332 15.305 1.00 60.47 85 GLN A CA 1
ATOM 696 C C . GLN A 1 85 ? 7.727 2.027 16.105 1.00 60.47 85 GLN A C 1
ATOM 698 O O . GLN A 1 85 ? 6.705 1.711 16.714 1.00 60.47 85 GLN A O 1
ATOM 703 N N . TRP A 1 86 ? 8.791 1.229 16.073 1.00 54.97 86 TRP A N 1
ATOM 704 C CA . TRP A 1 86 ? 8.917 0.067 16.947 1.00 54.97 86 TRP A CA 1
ATOM 705 C C . TRP A 1 86 ? 9.437 0.542 18.302 1.00 54.97 86 TRP A C 1
ATOM 707 O O . TRP A 1 86 ? 10.588 0.948 18.414 1.00 54.97 86 TRP A O 1
ATOM 717 N N . PHE A 1 87 ? 8.591 0.517 19.337 1.00 49.72 87 PHE A N 1
ATOM 718 C CA . PHE A 1 87 ? 8.989 0.847 20.716 1.00 49.72 87 PHE A CA 1
ATOM 719 C C . PHE A 1 87 ? 9.753 2.185 20.854 1.00 49.72 87 PHE A C 1
ATOM 721 O O . PHE A 1 87 ? 10.698 2.288 21.630 1.00 49.72 87 PHE A O 1
ATOM 728 N N . GLY A 1 88 ? 9.372 3.209 20.081 1.00 48.62 88 GLY A N 1
ATOM 729 C CA . GLY A 1 88 ? 10.022 4.527 20.100 1.00 48.62 88 GLY A CA 1
ATOM 730 C C . GLY A 1 88 ? 11.304 4.652 19.262 1.00 48.62 88 GLY A C 1
ATOM 731 O O . GLY A 1 88 ? 11.822 5.756 19.145 1.00 48.62 88 GLY A O 1
ATOM 732 N N . ASN A 1 89 ? 11.775 3.575 18.626 1.00 46.31 89 ASN A N 1
ATOM 733 C CA . ASN A 1 89 ? 12.901 3.601 17.693 1.00 46.31 89 ASN A CA 1
ATOM 734 C C . ASN A 1 89 ? 12.400 3.406 16.254 1.00 46.31 89 ASN A C 1
ATOM 736 O O . ASN A 1 89 ? 11.675 2.457 15.944 1.00 46.31 89 ASN A O 1
ATOM 740 N N . VAL A 1 90 ? 12.775 4.324 15.363 1.00 54.16 90 VAL A N 1
ATOM 741 C CA . VAL A 1 90 ? 12.621 4.147 13.912 1.00 54.16 90 VAL A CA 1
ATOM 742 C C . VAL A 1 90 ? 13.671 3.127 13.475 1.00 54.16 90 VAL A C 1
ATOM 744 O O . VAL A 1 90 ? 14.828 3.242 13.883 1.00 54.16 90 VAL A O 1
ATOM 747 N N . LEU A 1 91 ? 13.284 2.117 12.688 1.00 51.97 91 LEU A N 1
ATOM 748 C CA . LEU A 1 91 ? 14.248 1.165 12.131 1.00 51.97 91 LEU A CA 1
ATOM 749 C C . LEU A 1 91 ? 15.333 1.947 11.371 1.00 51.97 91 LEU A C 1
ATOM 751 O O . LEU A 1 91 ? 14.976 2.780 10.531 1.00 51.97 91 LEU A O 1
ATOM 755 N N . PRO A 1 92 ? 16.631 1.715 11.645 1.00 48.00 92 PRO A N 1
ATOM 756 C CA . PRO A 1 92 ? 17.700 2.402 10.939 1.00 48.00 92 PRO A CA 1
ATOM 757 C C . PRO A 1 92 ? 17.519 2.228 9.434 1.00 48.00 92 PRO A C 1
ATOM 759 O O . PRO A 1 92 ? 17.364 1.114 8.931 1.00 48.00 92 PRO A O 1
ATOM 762 N N . THR A 1 93 ? 17.526 3.343 8.709 1.00 52.72 93 THR A N 1
ATOM 763 C CA . THR A 1 93 ? 17.357 3.387 7.254 1.00 52.72 93 THR A CA 1
ATOM 764 C C . THR A 1 93 ? 18.449 2.640 6.488 1.00 52.72 93 THR A C 1
ATOM 766 O O . THR A 1 93 ? 18.237 2.359 5.312 1.00 52.72 93 THR A O 1
ATOM 769 N N . THR A 1 94 ? 19.550 2.300 7.162 1.00 49.38 94 THR A N 1
ATOM 770 C CA . THR A 1 94 ? 20.857 1.916 6.619 1.00 49.38 94 THR A CA 1
ATOM 771 C C . THR A 1 94 ? 21.090 0.416 6.432 1.00 49.38 94 THR A C 1
ATOM 773 O O . THR A 1 94 ? 22.146 0.044 5.948 1.00 49.38 94 THR A O 1
ATOM 776 N N . PHE A 1 95 ? 20.159 -0.472 6.800 1.00 46.47 95 PHE A N 1
ATOM 777 C CA . PHE A 1 95 ? 20.408 -1.925 6.702 1.00 46.47 95 PHE A CA 1
ATOM 778 C C . PHE A 1 95 ? 20.111 -2.554 5.327 1.00 46.47 95 PHE A C 1
ATOM 780 O O . PHE A 1 95 ? 20.355 -3.743 5.156 1.00 46.47 95 PHE A O 1
ATOM 787 N N . PHE A 1 96 ? 19.571 -1.796 4.366 1.00 47.44 96 PHE A N 1
ATOM 788 C CA . PHE A 1 96 ? 19.124 -2.331 3.066 1.00 47.44 96 PHE A CA 1
ATOM 789 C C . PHE A 1 96 ? 19.483 -1.457 1.857 1.00 47.44 96 PHE A C 1
ATOM 791 O O . PHE A 1 96 ? 19.051 -1.755 0.746 1.00 47.44 96 PHE A O 1
ATOM 798 N N . GLU A 1 97 ? 20.230 -0.370 2.049 1.00 41.94 97 GLU A N 1
ATOM 799 C CA . GLU A 1 97 ? 20.888 0.291 0.922 1.00 41.94 97 GLU A CA 1
ATOM 800 C C . GLU A 1 97 ? 22.203 -0.459 0.708 1.00 41.94 97 GLU A C 1
ATOM 802 O O . GLU A 1 97 ? 23.200 -0.161 1.355 1.00 41.94 97 GLU A O 1
ATOM 807 N N . ASP A 1 98 ? 22.169 -1.499 -0.132 1.00 42.34 98 ASP A N 1
ATOM 808 C CA . ASP A 1 98 ? 23.382 -2.017 -0.762 1.00 42.34 98 ASP A CA 1
ATOM 809 C C . ASP A 1 98 ? 24.063 -0.825 -1.446 1.00 42.34 98 ASP A C 1
ATOM 811 O O . ASP A 1 98 ? 23.543 -0.285 -2.427 1.00 42.34 98 ASP A O 1
ATOM 815 N N . GLU A 1 99 ? 25.193 -0.376 -0.902 1.00 39.56 99 GLU A N 1
ATOM 816 C CA . GLU A 1 99 ? 26.083 0.535 -1.611 1.00 39.56 99 GLU A CA 1
ATOM 817 C C . GLU A 1 99 ? 26.525 -0.154 -2.912 1.00 39.56 99 GLU A C 1
ATOM 819 O O . GLU A 1 99 ? 27.130 -1.230 -2.864 1.00 39.56 99 GLU A O 1
ATOM 824 N N . PRO A 1 100 ? 26.258 0.422 -4.098 1.00 48.50 100 PRO A N 1
ATOM 825 C CA . PRO A 1 100 ? 26.871 -0.067 -5.312 1.00 48.50 100 PRO A CA 1
ATOM 826 C C . PRO A 1 100 ? 28.300 0.476 -5.353 1.00 48.50 100 PRO A C 1
ATOM 828 O O . PRO A 1 100 ? 28.530 1.605 -5.782 1.00 48.50 100 PRO A O 1
ATOM 831 N N . GLY A 1 101 ? 29.251 -0.347 -4.916 1.00 48.91 101 GLY A N 1
ATOM 832 C CA . GLY A 1 101 ? 30.670 -0.166 -5.210 1.00 48.91 101 GLY A CA 1
ATOM 833 C C . GLY A 1 101 ? 31.544 0.086 -3.989 1.00 48.91 101 GLY A C 1
ATOM 834 O O . GLY A 1 101 ? 31.860 1.227 -3.670 1.00 48.91 101 GLY A O 1
ATOM 835 N N . SER A 1 102 ? 32.049 -0.990 -3.391 1.00 42.25 102 SER A N 1
ATOM 836 C CA . SER A 1 102 ? 33.440 -0.985 -2.946 1.00 42.25 102 SER A CA 1
ATOM 837 C C . SER A 1 102 ? 34.223 -1.881 -3.903 1.00 42.25 102 SER A C 1
ATOM 839 O O . SER A 1 102 ? 34.170 -3.108 -3.811 1.00 42.25 102 SER A O 1
ATOM 841 N N . ASP A 1 103 ? 34.883 -1.256 -4.878 1.00 49.69 103 ASP A N 1
ATOM 842 C CA . ASP A 1 103 ? 35.974 -1.884 -5.616 1.00 49.69 103 ASP A CA 1
ATOM 843 C C . ASP A 1 103 ? 37.090 -2.182 -4.606 1.00 49.69 103 ASP A C 1
ATOM 845 O O . ASP A 1 103 ? 37.853 -1.296 -4.221 1.00 49.69 103 ASP A O 1
ATOM 849 N N . ASP A 1 104 ? 37.158 -3.426 -4.135 1.00 47.22 104 ASP A N 1
ATOM 850 C CA . ASP A 1 104 ? 38.343 -3.926 -3.447 1.00 47.22 104 ASP A CA 1
ATOM 851 C C . ASP A 1 104 ? 39.401 -4.253 -4.511 1.00 47.22 104 ASP A C 1
ATOM 853 O O . ASP A 1 104 ? 39.483 -5.368 -5.036 1.00 47.22 104 ASP A O 1
ATOM 857 N N . ASP A 1 105 ? 40.210 -3.244 -4.839 1.00 45.97 105 ASP A N 1
ATOM 858 C CA . ASP A 1 105 ? 41.501 -3.400 -5.505 1.00 45.97 105 ASP A CA 1
ATOM 859 C C . ASP A 1 105 ? 42.412 -4.282 -4.635 1.00 45.97 105 ASP A C 1
ATOM 861 O O . ASP A 1 105 ? 43.002 -3.840 -3.646 1.00 45.97 105 ASP A O 1
ATOM 865 N N . VAL A 1 106 ? 42.551 -5.555 -5.007 1.00 51.25 106 VAL A N 1
ATOM 866 C CA . VAL A 1 106 ? 43.536 -6.458 -4.401 1.00 51.25 106 VAL A CA 1
ATOM 867 C C . VAL A 1 106 ? 44.854 -6.337 -5.173 1.00 51.25 106 VAL A C 1
ATOM 869 O O . VAL A 1 106 ? 45.132 -7.123 -6.079 1.00 51.25 106 VAL A O 1
ATOM 872 N N . ASP A 1 107 ? 45.678 -5.345 -4.819 1.00 44.47 107 ASP A N 1
ATOM 873 C CA . ASP A 1 107 ? 47.076 -5.252 -5.267 1.00 44.47 107 ASP A CA 1
ATOM 874 C C . ASP A 1 107 ? 47.933 -6.276 -4.502 1.00 44.47 107 ASP A C 1
ATOM 876 O O . ASP A 1 107 ? 48.444 -6.036 -3.406 1.00 44.47 107 ASP A O 1
ATOM 880 N N . GLY A 1 108 ? 48.025 -7.482 -5.062 1.00 44.59 108 GLY A N 1
ATOM 881 C CA . GLY A 1 108 ? 48.919 -8.536 -4.597 1.00 44.59 108 GLY A CA 1
ATOM 882 C C . GLY A 1 108 ? 50.346 -8.279 -5.071 1.00 44.59 108 GLY A C 1
ATOM 883 O O . GLY A 1 108 ? 50.744 -8.767 -6.129 1.00 44.59 108 GLY A O 1
ATOM 884 N N . THR A 1 109 ? 51.122 -7.533 -4.286 1.00 46.81 109 THR A N 1
ATOM 885 C CA . THR A 1 109 ? 52.567 -7.392 -4.495 1.00 46.81 109 THR A CA 1
ATOM 886 C C . THR A 1 109 ? 53.263 -8.751 -4.329 1.00 46.81 109 THR A C 1
ATOM 888 O O . THR A 1 109 ? 53.037 -9.456 -3.343 1.00 46.81 109 THR A O 1
ATOM 891 N N . VAL A 1 110 ? 54.075 -9.104 -5.331 1.00 47.88 110 VAL A N 1
ATOM 892 C CA . VAL A 1 110 ? 54.887 -10.333 -5.461 1.00 47.88 110 VAL A CA 1
ATOM 893 C C . VAL A 1 110 ? 56.026 -10.386 -4.447 1.00 47.88 110 VAL A C 1
ATOM 895 O O . VAL A 1 110 ? 56.679 -9.336 -4.253 1.00 47.88 110 VAL A O 1
#

Radius of gyration: 18.28 Å; Cα contacts (8 Å, |Δi|>4): 102; chains: 1; bounding box: 70×24×40 Å

Foldseek 3Di:
DPFDADLQQSPHTDDPLCLQQNPPRPQSVVLVVVLQVCCCPVVVDHDDPNDDSVCSVVVVCVQCPDPVNVVSVVVSVCSSQQPGCDVNDRNPPPPPPPDPDDPPPPPDDD

Mean predicted aligned error: 10.4 Å

Secondary structure (DSSP, 8-state):
---PBPTTTSSSB--HIIIIII---HHHHHHHHHHHHHHHHHH-----SSPPGGGHHHHHHHHHS-GGGHHHHHHHHHHHHHT-EETTEEPPGGGS---S----------

Nearest PDB structures (foldseek):
  8ce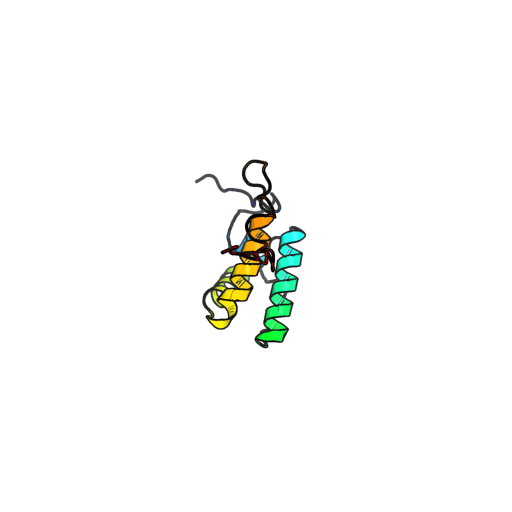x-assembly2_B  TM=3.929E-01  e=5.004E+00  Mus musculus

Organism: NCBI:txid153505